Protein AF-A0A1J3FEL2-F1 (afdb_monomer)

Nearest PDB structures (foldseek):
  8hoj-assembly1_A  TM=7.512E-01  e=5.690E-05  Scutellaria baicalensis
  6zmz-assembly1_AAA  TM=6.026E-01  e=4.202E-01  Thermoproteus uzoniensis
  2xa9-assembly1_A  TM=5.587E-01  e=7.644E-01  Pyrococcus horikoshii
  2xa1-assembly2_B  TM=5.438E-01  e=1.697E+00  Pyrococcus horikoshii
  2xa1-assembly1_A  TM=5.438E-01  e=2.072E+00  Pyrococcus horikoshii

pLDDT: mean 81.86, std 13.53, range [38.34, 97.62]

Mean predicted aligned error: 9.68 Å

Sequence (130 aa):
LILLLGVIASNSDKAHKKIKRRINMKSHLVFIPFSGISHLRSAVEMAKLLVEQDDRLSVTVLILPSRFGDEAASSPYVAALSAAPNDRLRYEIISGGDQQNAEPTWIDIHIENQKQKVRRAVAKLDSSTL

Secondary structure (DSSP, 8-state):
-HHHHHHHHHHHHHHHHHHHHHHT--EEEEE-PPSSHHHHHHHHHHHHHHHHH-TTEEEEEEEPPBTTBGGGTTSHHHHHHHHS--SSEEEEE----S-TT-----HHHHHHHHHHHHHHHHHHHHHTT-

Radius of gyration: 21.52 Å; Cα contacts (8 Å, |Δi|>4): 132; chains: 1; bounding box: 53×38×62 Å

Structure (mmCIF, N/CA/C/O backbone):
data_AF-A0A1J3FEL2-F1
#
_entry.id   AF-A0A1J3FEL2-F1
#
loop_
_atom_site.group_PDB
_atom_site.id
_atom_site.type_symbol
_atom_site.label_atom_id
_atom_site.label_alt_id
_atom_site.label_comp_id
_atom_site.label_asym_id
_atom_site.label_entity_id
_atom_site.label_seq_id
_atom_site.pdbx_PDB_ins_code
_atom_site.Cartn_x
_atom_site.Cartn_y
_atom_site.Cartn_z
_atom_site.occupancy
_atom_site.B_iso_or_equiv
_atom_site.auth_seq_id
_atom_site.auth_comp_id
_atom_site.auth_asym_id
_atom_site.auth_atom_id
_atom_site.pdbx_PDB_model_num
ATOM 1 N N . LEU A 1 1 ? -34.369 24.528 38.712 1.00 69.38 1 LEU A N 1
ATOM 2 C CA . LEU A 1 1 ? -33.991 23.098 38.826 1.00 69.38 1 LEU A CA 1
ATOM 3 C C . LEU A 1 1 ? -34.158 22.338 37.501 1.00 69.38 1 LEU A C 1
ATOM 5 O O . LEU A 1 1 ? -33.174 21.795 37.024 1.00 69.38 1 LEU A O 1
ATOM 9 N N . ILE A 1 2 ? -35.336 22.367 36.858 1.00 68.25 2 ILE A N 1
ATOM 10 C CA . ILE A 1 2 ? -35.615 21.654 35.585 1.00 68.25 2 ILE A CA 1
ATOM 11 C C . ILE A 1 2 ? -34.664 22.059 34.442 1.00 68.25 2 ILE A C 1
ATOM 13 O O . ILE A 1 2 ? -34.067 21.200 33.801 1.00 68.25 2 ILE A O 1
ATOM 17 N N . LEU A 1 3 ? -34.455 23.364 34.231 1.00 76.00 3 LEU A N 1
ATOM 18 C CA . LEU A 1 3 ? -33.539 23.865 33.193 1.00 76.00 3 LEU A CA 1
ATOM 19 C C . LEU A 1 3 ? -32.085 23.416 33.415 1.00 76.00 3 LEU A C 1
ATOM 21 O O . LEU A 1 3 ? -31.389 23.080 32.462 1.00 76.00 3 LEU A O 1
ATOM 25 N N . LEU A 1 4 ? -31.638 23.362 34.674 1.00 75.75 4 LEU A N 1
ATOM 26 C CA . LEU A 1 4 ? -30.275 22.958 35.024 1.00 75.75 4 LEU A CA 1
ATOM 27 C C . LEU A 1 4 ? -30.038 21.470 34.722 1.00 75.75 4 LEU A C 1
ATOM 29 O O . LEU A 1 4 ? -29.023 21.120 34.127 1.00 75.75 4 LEU A O 1
ATOM 33 N N . LEU A 1 5 ? -31.003 20.608 35.061 1.00 73.06 5 LEU A N 1
ATOM 34 C CA . LEU A 1 5 ? -30.949 19.177 34.744 1.00 73.06 5 LEU A CA 1
ATOM 35 C C . LEU A 1 5 ? -30.944 18.927 33.227 1.00 73.06 5 LEU A C 1
ATOM 37 O O . LEU A 1 5 ? -30.171 18.098 32.752 1.00 73.06 5 LEU A O 1
ATOM 41 N N . GLY A 1 6 ? -31.733 19.689 32.460 1.00 70.00 6 GLY A N 1
ATOM 42 C CA . GLY A 1 6 ? -31.753 19.602 30.995 1.00 70.00 6 GLY A CA 1
ATOM 43 C C . GLY A 1 6 ? -30.418 19.977 30.340 1.00 70.00 6 GLY A C 1
ATOM 44 O O . GLY A 1 6 ? -29.969 19.299 29.415 1.00 70.00 6 GLY A O 1
ATOM 45 N N . VAL A 1 7 ? -29.735 21.011 30.847 1.00 76.69 7 VAL A N 1
ATOM 46 C CA . VAL A 1 7 ? -28.397 21.404 30.365 1.00 76.69 7 VAL A CA 1
ATOM 47 C C . VAL A 1 7 ? -27.352 20.332 30.685 1.00 76.69 7 VAL A C 1
ATOM 49 O O . VAL A 1 7 ? -26.537 19.996 29.824 1.00 76.69 7 VAL A O 1
ATOM 52 N N . ILE A 1 8 ? -27.390 19.760 31.893 1.00 67.44 8 ILE A N 1
ATOM 53 C CA . ILE A 1 8 ? -26.466 18.695 32.310 1.00 67.44 8 ILE A CA 1
ATOM 54 C C . ILE A 1 8 ? -26.653 17.443 31.442 1.00 67.44 8 ILE A C 1
ATOM 56 O O . ILE A 1 8 ? -25.671 16.919 30.913 1.00 67.44 8 ILE A O 1
ATOM 60 N N . ALA A 1 9 ? -27.899 17.006 31.229 1.00 71.94 9 ALA A N 1
ATOM 61 C CA . ALA A 1 9 ? -28.209 15.865 30.367 1.00 71.94 9 ALA A CA 1
ATOM 62 C C . ALA A 1 9 ? -27.745 16.102 28.918 1.00 71.94 9 ALA A C 1
ATOM 64 O O . ALA A 1 9 ? -27.027 15.279 28.353 1.00 71.94 9 ALA A O 1
ATOM 65 N N . SER A 1 10 ? -28.037 17.281 28.350 1.00 82.81 10 SER A N 1
ATOM 66 C CA . SER A 1 10 ? -27.605 17.642 26.991 1.00 82.81 10 SER A CA 1
ATOM 67 C C . SER A 1 10 ? -26.080 17.637 26.825 1.00 82.81 10 SER A C 1
ATOM 69 O O . SER A 1 10 ? -25.557 17.205 25.793 1.00 82.81 10 SER A O 1
ATOM 71 N N . ASN A 1 11 ? -25.343 18.108 27.835 1.00 79.56 11 ASN A N 1
ATOM 72 C CA . ASN A 1 11 ? -23.882 18.100 27.813 1.00 79.56 11 ASN A CA 1
ATOM 73 C C . ASN A 1 11 ? -23.309 16.681 27.930 1.00 79.56 11 ASN A C 1
ATOM 75 O O . ASN A 1 11 ? -22.344 16.367 27.228 1.00 79.56 11 ASN A O 1
ATOM 79 N N . SER A 1 12 ? -23.921 15.821 28.750 1.00 83.19 12 SER A N 1
ATOM 80 C CA . SER A 1 12 ? -23.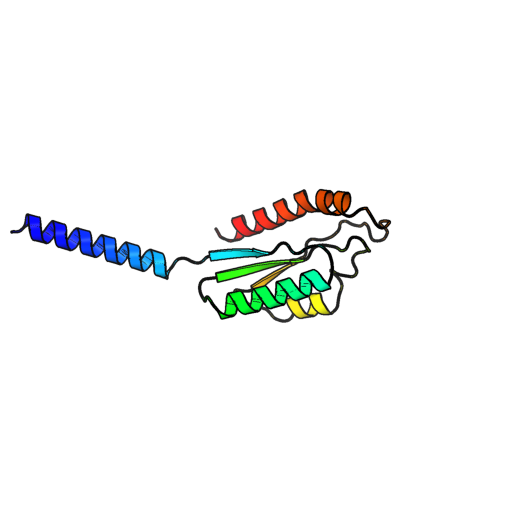544 14.407 28.875 1.00 83.19 12 SER A CA 1
ATOM 81 C C . SER A 1 12 ? -23.698 13.664 27.544 1.00 83.19 12 SER A C 1
ATOM 83 O O . SER A 1 12 ? -22.747 13.039 27.073 1.00 83.19 12 SER A O 1
ATOM 85 N N . ASP A 1 13 ? -24.834 13.830 26.861 1.00 88.31 13 ASP A N 1
ATOM 86 C CA . ASP A 1 13 ? -25.103 13.173 25.575 1.00 88.31 13 ASP A CA 1
ATOM 87 C C . ASP A 1 13 ? -24.136 13.624 24.477 1.00 88.31 13 ASP A C 1
ATOM 89 O O . ASP A 1 13 ? -23.622 12.818 23.691 1.00 88.31 13 ASP A O 1
ATOM 93 N N . LYS A 1 14 ? -23.829 14.926 24.430 1.00 83.00 14 LYS A N 1
ATOM 94 C CA . LYS A 1 14 ? -22.833 15.473 23.499 1.00 83.00 14 LYS A CA 1
ATOM 95 C C . LYS A 1 14 ? -21.442 14.908 23.778 1.00 83.00 14 LYS A C 1
ATOM 97 O O . LYS A 1 14 ? -20.735 14.567 22.825 1.00 83.00 14 LYS A O 1
ATOM 102 N N . ALA A 1 15 ? -21.051 14.786 25.046 1.00 83.50 15 ALA A N 1
ATOM 103 C CA . ALA A 1 15 ? -19.774 14.197 25.437 1.00 83.50 15 ALA A CA 1
ATOM 104 C C . ALA A 1 15 ? -19.706 12.711 25.055 1.00 83.50 15 ALA A C 1
ATOM 106 O O . ALA A 1 15 ? -18.747 12.298 24.401 1.00 83.50 15 ALA A O 1
ATOM 107 N N . HIS A 1 16 ? -20.754 11.938 25.347 1.00 84.12 16 HIS A N 1
ATOM 108 C CA . HIS A 1 16 ? -20.856 10.523 24.986 1.00 84.12 16 HIS A CA 1
ATOM 109 C C . HIS A 1 16 ? -20.772 10.315 23.473 1.00 84.12 16 HIS A C 1
ATOM 111 O O . HIS A 1 16 ? -19.980 9.508 22.988 1.00 84.12 16 HIS A O 1
ATOM 117 N N . LYS A 1 17 ? -21.514 11.110 22.695 1.00 80.19 17 LYS A N 1
ATOM 118 C CA . LYS A 1 17 ? -21.462 11.085 21.227 1.00 80.19 17 LYS A CA 1
ATOM 119 C C . LYS A 1 17 ? -20.081 11.473 20.693 1.00 80.19 17 LYS A C 1
ATOM 121 O O . LYS A 1 17 ? -19.622 10.891 19.711 1.00 80.19 17 LYS A O 1
ATOM 126 N N . LYS A 1 18 ? -19.400 12.437 21.321 1.00 78.50 18 LYS A N 1
ATOM 127 C CA . LYS A 1 18 ? -18.046 12.866 20.934 1.00 78.50 18 LYS A CA 1
ATOM 128 C C . LYS A 1 18 ? -17.003 11.786 21.225 1.00 78.50 18 LYS A C 1
ATOM 130 O O . LYS A 1 18 ? -16.157 11.532 20.371 1.00 78.50 18 LYS A O 1
ATOM 135 N N . ILE A 1 19 ? -17.086 11.131 22.382 1.00 78.50 19 ILE A N 1
ATOM 136 C CA . ILE A 1 19 ? -16.228 9.996 22.747 1.00 78.50 19 ILE A CA 1
ATOM 137 C C . ILE A 1 19 ? -16.486 8.831 21.795 1.00 78.50 19 ILE A C 1
ATOM 139 O O . ILE A 1 19 ? -15.539 8.341 21.188 1.00 78.50 19 ILE A O 1
ATOM 143 N N . LYS A 1 20 ? -17.760 8.477 21.566 1.00 76.25 20 LYS A N 1
ATOM 144 C CA . LYS A 1 20 ? -18.167 7.413 20.639 1.00 76.25 20 LYS A CA 1
ATOM 145 C C . LYS A 1 20 ? -17.662 7.653 19.216 1.00 76.25 20 LYS A C 1
ATOM 147 O O . LYS A 1 20 ? -17.184 6.733 18.568 1.00 76.25 20 LYS A O 1
ATOM 152 N N . ARG A 1 21 ? -17.697 8.899 18.735 1.00 74.56 21 ARG A N 1
ATOM 153 C CA . ARG A 1 21 ? -17.081 9.256 17.449 1.00 74.56 21 ARG A CA 1
ATOM 154 C C . ARG A 1 21 ? -15.574 9.019 17.453 1.00 74.56 21 ARG A C 1
ATOM 156 O O . ARG A 1 21 ? -15.082 8.414 16.516 1.00 74.56 21 ARG A O 1
ATOM 163 N N . ARG A 1 22 ? -14.851 9.446 18.495 1.00 72.12 22 ARG A N 1
ATOM 164 C CA . ARG A 1 22 ? -13.387 9.281 18.590 1.00 72.12 22 ARG A CA 1
ATOM 165 C C . ARG A 1 22 ? -12.937 7.819 18.633 1.00 72.12 22 ARG A C 1
ATOM 167 O O . ARG A 1 22 ? -11.930 7.498 18.015 1.00 72.12 22 ARG A O 1
ATOM 174 N N . ILE A 1 23 ? -13.672 6.949 19.323 1.00 73.00 23 ILE A N 1
ATOM 175 C CA . ILE A 1 23 ? -13.372 5.505 19.364 1.00 73.00 23 ILE A CA 1
ATOM 176 C C . ILE A 1 23 ? -13.712 4.788 18.050 1.00 73.00 23 ILE A C 1
ATOM 178 O O . ILE A 1 23 ? -13.124 3.755 17.764 1.00 73.00 23 ILE A O 1
ATOM 182 N N . ASN A 1 24 ? -14.603 5.349 17.226 1.00 74.00 24 ASN A N 1
ATOM 183 C CA . ASN A 1 24 ? -15.027 4.754 15.956 1.00 74.00 24 ASN A CA 1
ATOM 184 C C . ASN A 1 24 ? -14.348 5.376 14.721 1.00 74.00 24 ASN A C 1
ATOM 186 O O . ASN A 1 24 ? -14.703 5.021 13.595 1.00 74.00 24 ASN A O 1
ATOM 190 N N . MET A 1 25 ? -13.416 6.318 14.914 1.00 76.69 25 MET A N 1
ATOM 191 C CA . MET A 1 25 ? -12.619 6.880 13.823 1.00 76.69 25 MET A CA 1
ATOM 192 C C . MET A 1 25 ? -11.670 5.808 13.302 1.00 76.69 25 MET A C 1
ATOM 194 O O . MET A 1 25 ? -10.792 5.371 14.040 1.00 76.69 25 MET A O 1
ATOM 198 N N . LYS A 1 26 ? -11.834 5.428 12.036 1.00 85.81 26 LYS A N 1
ATOM 199 C CA . LYS A 1 26 ? -10.859 4.627 11.295 1.00 85.81 26 LYS A CA 1
ATOM 200 C C . LYS A 1 26 ? -10.028 5.558 10.423 1.00 85.81 26 LYS A C 1
ATOM 202 O O . LYS A 1 26 ? -10.586 6.442 9.774 1.00 85.81 26 LYS A O 1
ATOM 207 N N . SER A 1 27 ? -8.714 5.387 10.438 1.00 91.25 27 SER A N 1
ATOM 208 C CA . SER A 1 27 ? -7.785 6.123 9.585 1.00 91.25 27 SER A CA 1
ATOM 209 C C . SER A 1 27 ? -7.269 5.219 8.470 1.00 91.25 27 SER A C 1
ATOM 211 O O . SER A 1 27 ? -7.111 4.006 8.636 1.00 91.25 27 SER A O 1
ATOM 213 N N . HIS A 1 28 ? -7.009 5.826 7.316 1.00 93.62 28 HIS A N 1
ATOM 214 C CA . HIS A 1 28 ? -6.378 5.166 6.184 1.00 93.62 28 HIS A CA 1
ATOM 215 C C . HIS A 1 28 ? -5.089 5.906 5.835 1.00 93.62 28 HIS A C 1
ATOM 217 O O . HIS A 1 28 ? -5.106 7.122 5.644 1.00 93.62 28 HIS A O 1
ATOM 223 N N . LEU A 1 29 ? -3.976 5.182 5.785 1.00 95.25 29 LEU A N 1
ATOM 224 C CA . LEU A 1 29 ? -2.669 5.697 5.392 1.00 95.25 29 LEU A CA 1
ATOM 225 C C . LEU A 1 29 ? -2.264 5.077 4.058 1.00 95.25 29 LEU A C 1
ATOM 227 O O . LEU A 1 29 ? -2.339 3.864 3.887 1.00 95.25 29 LEU A O 1
ATOM 231 N N . VAL A 1 30 ? -1.766 5.897 3.136 1.00 96.25 30 VAL A N 1
ATOM 232 C CA . VAL A 1 30 ? -1.183 5.416 1.882 1.00 96.25 30 VAL A CA 1
ATOM 233 C C . VAL A 1 30 ? 0.324 5.647 1.905 1.00 96.25 30 VAL A C 1
ATOM 235 O O . VAL A 1 30 ? 0.780 6.789 1.947 1.00 96.25 30 VAL A O 1
ATOM 238 N N . PHE A 1 31 ? 1.105 4.569 1.864 1.00 96.31 31 PHE A N 1
ATOM 239 C CA . PHE A 1 31 ? 2.550 4.637 1.675 1.00 96.31 31 PHE A CA 1
ATOM 240 C C . PHE A 1 31 ? 2.904 4.705 0.193 1.00 96.31 31 PHE A C 1
ATOM 242 O O . PHE A 1 31 ? 2.459 3.885 -0.607 1.00 96.31 31 PHE A O 1
ATOM 249 N N . ILE A 1 32 ? 3.773 5.657 -0.147 1.00 94.69 32 ILE A N 1
ATOM 250 C CA . ILE A 1 32 ? 4.303 5.868 -1.496 1.00 94.69 32 ILE A CA 1
ATOM 251 C C . ILE A 1 32 ? 5.828 5.699 -1.413 1.00 94.69 32 ILE A C 1
ATOM 253 O O . ILE A 1 32 ? 6.552 6.694 -1.321 1.00 94.69 32 ILE A O 1
ATOM 257 N N . PRO A 1 33 ? 6.336 4.456 -1.323 1.00 92.62 33 PRO A N 1
ATOM 258 C CA . PRO A 1 33 ? 7.771 4.216 -1.236 1.00 92.62 33 PRO A CA 1
ATOM 259 C C . PRO A 1 33 ? 8.476 4.683 -2.508 1.00 92.62 33 PRO A C 1
ATOM 261 O O . PRO A 1 33 ? 7.893 4.717 -3.588 1.00 92.62 33 PRO A O 1
ATOM 264 N N . PHE A 1 34 ? 9.764 5.006 -2.406 1.00 87.81 34 PHE A N 1
ATOM 265 C CA . PHE A 1 34 ? 10.556 5.196 -3.613 1.00 87.81 34 PHE A CA 1
ATOM 266 C C . PHE A 1 34 ? 10.638 3.886 -4.414 1.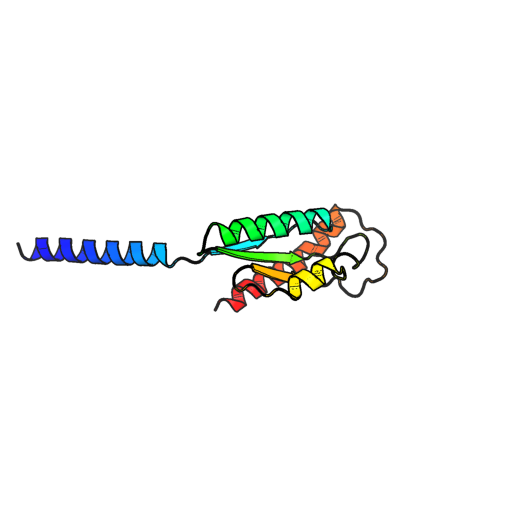00 87.81 34 PHE A C 1
ATOM 268 O O . PHE A 1 34 ? 10.563 2.785 -3.868 1.00 87.81 34 PHE A O 1
ATOM 275 N N . SER A 1 35 ? 10.794 4.024 -5.725 1.00 80.31 35 SER A N 1
ATOM 276 C CA . SER A 1 35 ? 10.917 2.914 -6.660 1.00 80.31 35 SER A CA 1
ATOM 277 C C . SER A 1 35 ? 12.169 2.070 -6.357 1.00 80.31 35 SER A C 1
ATOM 279 O O . SER A 1 35 ? 13.289 2.574 -6.402 1.00 80.31 35 SER A O 1
ATOM 281 N N . GLY A 1 36 ? 11.982 0.787 -6.026 1.00 81.06 36 GLY A N 1
ATOM 282 C CA . GLY A 1 36 ? 13.066 -0.158 -5.726 1.00 81.06 36 GLY A CA 1
ATOM 283 C C . GLY A 1 36 ? 12.731 -1.141 -4.597 1.00 81.06 36 GLY A C 1
ATOM 284 O O . GLY A 1 36 ? 11.992 -0.818 -3.667 1.00 81.06 36 GLY A O 1
ATOM 285 N N . ILE A 1 37 ? 13.298 -2.352 -4.654 1.00 84.50 37 ILE A N 1
ATOM 286 C CA . ILE A 1 37 ? 12.932 -3.449 -3.738 1.00 84.50 37 ILE A CA 1
ATOM 287 C C . ILE A 1 37 ? 13.312 -3.181 -2.274 1.00 84.50 37 ILE A C 1
ATOM 289 O O . ILE A 1 37 ? 12.574 -3.564 -1.369 1.00 84.50 37 ILE A O 1
ATOM 293 N N . SER A 1 38 ? 14.435 -2.500 -2.025 1.00 87.25 38 SER A N 1
ATOM 294 C CA . SER A 1 38 ? 14.880 -2.151 -0.669 1.00 87.25 38 SER A CA 1
ATOM 295 C C . SER A 1 38 ? 13.927 -1.158 -0.002 1.00 87.25 38 SER A C 1
ATOM 297 O O . SER A 1 38 ? 13.542 -1.351 1.148 1.00 87.25 38 SER A O 1
ATOM 299 N N . HIS A 1 39 ? 13.489 -0.136 -0.739 1.00 90.88 3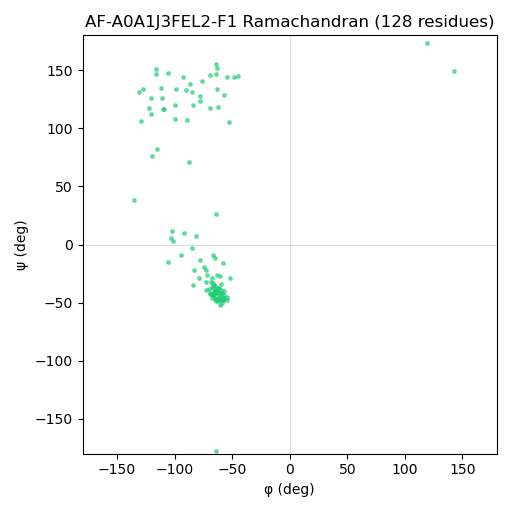9 HIS A N 1
ATOM 300 C CA . HIS A 1 39 ? 12.508 0.841 -0.270 1.00 90.88 39 HIS A CA 1
ATOM 301 C C . HIS A 1 39 ? 11.134 0.204 -0.055 1.00 90.88 39 HIS A C 1
ATOM 303 O O . HIS A 1 39 ? 10.496 0.472 0.963 1.00 90.88 39 HIS A O 1
ATOM 309 N N . LEU A 1 40 ? 10.706 -0.675 -0.970 1.00 91.69 40 LEU A N 1
ATOM 310 C CA . LEU A 1 40 ? 9.455 -1.413 -0.828 1.00 91.69 40 LEU A CA 1
ATOM 311 C C . LEU A 1 40 ? 9.462 -2.282 0.433 1.00 91.69 40 LEU A C 1
ATOM 313 O O . LEU A 1 40 ? 8.549 -2.168 1.244 1.00 91.69 40 LEU A O 1
ATOM 317 N N . ARG A 1 41 ? 10.495 -3.109 0.634 1.00 92.25 41 ARG A N 1
ATOM 318 C CA . ARG A 1 41 ? 10.580 -4.000 1.801 1.00 92.25 41 ARG A CA 1
ATOM 319 C C . ARG A 1 41 ? 10.504 -3.215 3.110 1.00 92.25 41 ARG A C 1
ATOM 321 O O . ARG A 1 41 ? 9.724 -3.573 3.984 1.00 92.25 41 ARG A O 1
ATOM 328 N N . SER A 1 42 ? 11.243 -2.113 3.218 1.00 95.00 42 SER A N 1
ATOM 329 C CA . SER A 1 42 ? 11.202 -1.252 4.404 1.00 95.00 42 SER A CA 1
ATOM 330 C C . SER A 1 42 ? 9.815 -0.650 4.648 1.00 95.00 42 SER A C 1
ATOM 332 O O . SER A 1 42 ? 9.351 -0.624 5.786 1.00 95.00 42 SER A O 1
ATOM 334 N N . ALA A 1 43 ? 9.125 -0.198 3.596 1.00 96.31 43 ALA A N 1
ATOM 335 C CA . ALA A 1 43 ? 7.767 0.327 3.720 1.00 96.31 43 ALA A CA 1
ATOM 336 C C . ALA A 1 43 ? 6.757 -0.755 4.128 1.00 96.31 43 ALA A C 1
ATOM 338 O O . ALA A 1 43 ? 5.866 -0.481 4.928 1.00 96.31 43 ALA A O 1
ATOM 339 N N . VAL A 1 44 ? 6.910 -1.983 3.627 1.00 95.50 44 VAL A N 1
ATOM 340 C CA . VAL A 1 44 ? 6.069 -3.124 4.010 1.00 95.50 44 VAL A CA 1
ATOM 341 C C . VAL A 1 44 ? 6.250 -3.471 5.486 1.00 95.50 44 VAL A C 1
ATOM 343 O O . VAL A 1 44 ? 5.254 -3.627 6.188 1.00 95.50 44 VAL A O 1
ATOM 346 N N . GLU A 1 45 ? 7.488 -3.562 5.976 1.00 96.81 45 GLU A N 1
ATOM 347 C CA . GLU A 1 45 ? 7.735 -3.857 7.394 1.00 96.81 45 GLU A CA 1
ATOM 348 C C . GLU A 1 45 ? 7.218 -2.734 8.303 1.00 96.81 45 GLU A C 1
ATOM 350 O O . GLU A 1 45 ? 6.565 -3.006 9.308 1.00 96.81 45 GLU A O 1
ATOM 355 N N . MET A 1 46 ? 7.393 -1.470 7.906 1.00 97.62 46 MET A N 1
ATOM 356 C CA . MET A 1 46 ? 6.787 -0.343 8.620 1.00 97.62 46 MET A CA 1
ATOM 357 C C . MET A 1 46 ? 5.253 -0.434 8.634 1.00 97.62 46 MET A C 1
ATOM 359 O O . MET A 1 46 ? 4.626 -0.221 9.667 1.00 97.62 46 MET A O 1
ATOM 363 N N . ALA A 1 47 ? 4.633 -0.771 7.502 1.00 97.19 47 ALA A N 1
ATOM 364 C CA . ALA A 1 47 ? 3.184 -0.897 7.403 1.00 97.19 47 ALA A CA 1
ATOM 365 C C . ALA A 1 47 ? 2.633 -2.002 8.312 1.00 97.19 47 ALA A C 1
ATOM 367 O O . ALA A 1 47 ? 1.618 -1.777 8.967 1.00 97.19 47 ALA A O 1
ATOM 368 N N . LYS A 1 48 ? 3.317 -3.152 8.393 1.00 96.25 48 LYS A N 1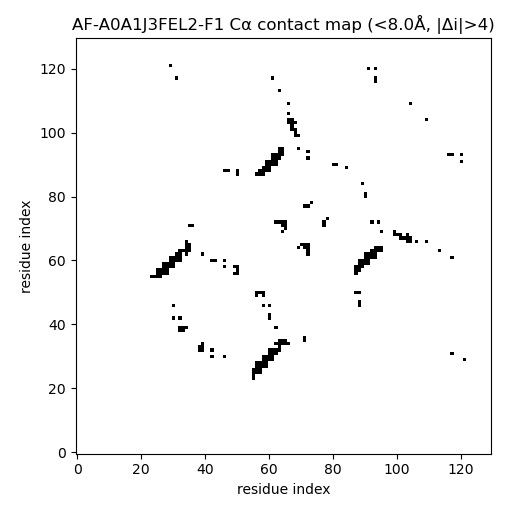
ATOM 369 C CA . LYS A 1 48 ? 2.968 -4.249 9.309 1.00 96.25 48 LYS A CA 1
ATOM 370 C C . LYS A 1 48 ? 2.978 -3.790 10.765 1.00 96.25 48 LYS A C 1
ATOM 372 O O . LYS A 1 48 ? 1.979 -3.966 11.452 1.00 96.25 48 LYS A O 1
ATOM 377 N N . LEU A 1 49 ? 4.059 -3.136 11.197 1.00 97.50 49 LEU A N 1
ATOM 378 C CA . LEU A 1 49 ? 4.177 -2.619 12.564 1.00 97.50 49 LEU A CA 1
ATOM 379 C C . LEU A 1 49 ? 3.067 -1.609 12.887 1.00 97.50 49 LEU A C 1
ATOM 381 O O . LEU A 1 49 ? 2.476 -1.652 13.961 1.00 97.50 49 LEU A O 1
ATOM 385 N N . LEU A 1 50 ? 2.741 -0.721 11.944 1.00 96.69 50 LEU A N 1
ATOM 386 C CA . LEU A 1 50 ? 1.696 0.284 12.135 1.00 96.69 50 LEU A CA 1
ATOM 387 C C . LEU A 1 50 ? 0.296 -0.325 12.277 1.00 96.69 50 LEU A C 1
ATOM 389 O O . LEU A 1 50 ? -0.473 0.124 13.128 1.00 96.69 50 LEU A O 1
ATOM 393 N N . VAL A 1 51 ? -0.051 -1.330 11.463 1.00 95.31 51 VAL A N 1
ATOM 394 C CA . VAL A 1 51 ? -1.357 -1.999 11.590 1.00 95.31 51 VAL A CA 1
ATOM 395 C C . VAL A 1 51 ? -1.424 -2.889 12.829 1.00 95.31 51 VAL A C 1
ATOM 397 O O . VAL A 1 51 ? -2.485 -2.989 13.436 1.00 95.31 51 VAL A O 1
ATOM 400 N N . GLU A 1 52 ? -0.314 -3.489 13.252 1.00 95.62 52 GLU A N 1
ATOM 401 C CA . GLU A 1 52 ? -0.249 -4.246 14.506 1.00 95.62 52 GLU A CA 1
ATOM 402 C C . GLU A 1 52 ? -0.422 -3.334 15.733 1.00 95.62 52 GLU A C 1
ATOM 404 O O . GLU A 1 52 ? -1.026 -3.733 16.725 1.00 95.62 52 GLU A O 1
ATOM 409 N N . GLN A 1 53 ? 0.060 -2.089 15.659 1.00 95.06 53 GLN A N 1
ATOM 410 C CA . GLN A 1 53 ? 0.053 -1.164 16.791 1.00 95.06 53 GLN A CA 1
ATOM 411 C C . GLN A 1 53 ? -1.266 -0.392 16.991 1.00 95.06 53 GLN A C 1
ATOM 413 O O . GLN A 1 53 ? -1.615 -0.093 18.135 1.00 95.06 53 GLN A O 1
ATOM 418 N N . ASP A 1 54 ? -1.991 -0.016 15.930 1.00 93.12 54 ASP A N 1
ATOM 419 C CA . ASP A 1 54 ? -3.270 0.712 16.055 1.00 93.12 54 ASP A CA 1
ATOM 420 C C . ASP A 1 54 ? -4.376 0.043 15.245 1.00 93.12 54 ASP A C 1
ATOM 422 O O . ASP A 1 54 ? -4.444 0.221 14.031 1.00 93.12 54 ASP A O 1
ATOM 426 N N . ASP A 1 55 ? -5.305 -0.628 15.935 1.00 90.88 55 ASP A N 1
ATOM 427 C CA . ASP A 1 55 ? -6.437 -1.356 15.345 1.00 90.88 55 ASP A CA 1
ATOM 428 C C . ASP A 1 55 ? -7.386 -0.532 14.469 1.00 90.88 55 ASP A C 1
ATOM 430 O O . ASP A 1 55 ? -8.177 -1.069 13.688 1.00 90.88 55 ASP A O 1
ATOM 434 N N . ARG A 1 56 ? -7.315 0.792 14.572 1.00 91.56 56 ARG A N 1
ATOM 435 C CA . ARG A 1 56 ? -8.144 1.710 13.791 1.00 91.56 56 ARG A CA 1
ATOM 436 C C . ARG A 1 56 ? -7.450 2.179 12.52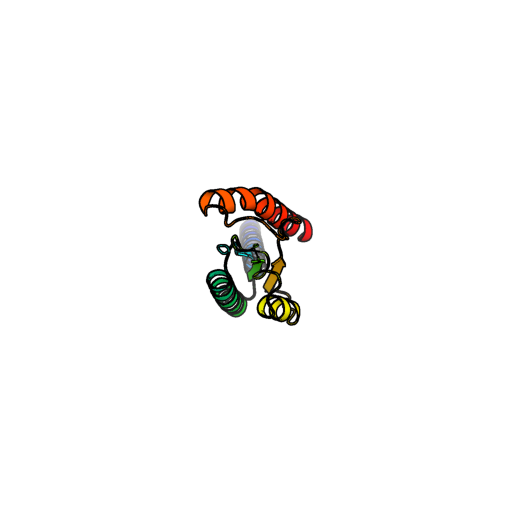1 1.00 91.56 56 ARG A C 1
ATOM 438 O O . ARG A 1 56 ? -8.093 2.837 11.701 1.00 91.56 56 ARG A O 1
ATOM 445 N N . LEU A 1 57 ? -6.167 1.865 12.364 1.00 93.50 57 LEU A N 1
ATOM 446 C CA . LEU A 1 57 ? -5.386 2.194 11.189 1.00 93.50 57 LEU A CA 1
ATOM 447 C C . LEU A 1 57 ? -5.479 1.064 10.164 1.00 93.50 57 LEU A C 1
ATOM 449 O O . LEU A 1 57 ? -5.297 -0.116 10.471 1.00 93.50 57 LEU A O 1
ATOM 453 N N . SER A 1 58 ? -5.734 1.456 8.923 1.00 95.06 58 SER A N 1
ATOM 454 C CA . SER A 1 58 ? -5.503 0.634 7.741 1.00 95.06 58 SER A CA 1
ATOM 455 C C . SER A 1 58 ? -4.443 1.300 6.874 1.00 95.06 58 SER A C 1
ATOM 457 O O . SER A 1 58 ? -4.345 2.528 6.836 1.00 95.06 58 SER A O 1
ATOM 459 N N . VAL A 1 59 ? -3.631 0.497 6.199 1.00 96.25 59 VAL A N 1
ATOM 460 C CA . VAL A 1 59 ? -2.517 0.959 5.379 1.00 96.25 59 VAL A CA 1
ATOM 461 C C . VAL A 1 59 ? -2.621 0.347 3.989 1.00 96.25 59 VAL A C 1
ATOM 463 O O . VAL A 1 59 ? -2.810 -0.859 3.846 1.00 96.25 59 VAL A O 1
ATOM 466 N N . THR A 1 60 ? -2.445 1.170 2.961 1.00 95.81 60 THR A N 1
ATOM 467 C CA . THR A 1 60 ? -2.185 0.713 1.594 1.00 95.81 60 THR A CA 1
ATOM 468 C C . THR A 1 60 ? -0.752 1.067 1.222 1.00 95.81 60 THR A C 1
ATOM 470 O O . THR A 1 60 ? -0.357 2.226 1.315 1.00 95.81 60 THR A O 1
ATOM 473 N N . VAL A 1 61 ? 0.037 0.092 0.779 1.00 95.69 61 VAL A N 1
ATOM 474 C CA . VAL A 1 61 ? 1.377 0.326 0.226 1.00 95.69 61 VAL A CA 1
ATOM 475 C C . VAL A 1 61 ? 1.285 0.313 -1.297 1.00 95.69 61 VAL A C 1
ATOM 477 O O . VAL A 1 61 ? 0.879 -0.690 -1.886 1.00 95.69 61 VAL A O 1
ATOM 480 N N . LEU A 1 62 ? 1.665 1.420 -1.939 1.00 94.12 62 LEU A N 1
ATOM 481 C CA . LEU A 1 62 ? 1.772 1.481 -3.395 1.00 94.12 62 LEU A CA 1
ATOM 482 C C . LEU A 1 62 ? 3.066 0.803 -3.853 1.00 94.12 62 LEU A C 1
ATOM 484 O O . LEU A 1 62 ? 4.156 1.139 -3.390 1.00 94.12 62 LEU A O 1
ATOM 488 N N . ILE A 1 63 ? 2.950 -0.125 -4.796 1.00 91.31 63 ILE A N 1
ATOM 489 C CA . ILE A 1 63 ? 4.081 -0.802 -5.427 1.00 91.31 63 ILE A CA 1
ATOM 490 C C . ILE A 1 63 ? 4.319 -0.127 -6.773 1.00 91.31 63 ILE A C 1
ATOM 492 O O . ILE A 1 63 ? 3.519 -0.248 -7.700 1.00 91.31 63 ILE A O 1
ATOM 496 N N . LEU A 1 64 ? 5.407 0.638 -6.847 1.00 87.31 64 LEU A N 1
ATOM 497 C CA . LEU A 1 64 ? 5.786 1.421 -8.019 1.00 87.31 64 LEU A CA 1
ATOM 498 C C . LEU A 1 64 ? 6.736 0.626 -8.924 1.00 87.31 64 LEU A C 1
ATOM 500 O O . LEU A 1 64 ? 7.616 -0.071 -8.410 1.00 87.31 64 LEU A O 1
ATOM 504 N N . PRO A 1 65 ? 6.630 0.782 -10.255 1.00 81.50 65 PRO A N 1
ATOM 505 C CA . PRO A 1 65 ? 7.527 0.112 -11.186 1.00 81.50 65 PRO A CA 1
ATOM 506 C C . PRO A 1 65 ? 8.960 0.615 -10.990 1.00 81.50 65 PRO A C 1
ATOM 508 O O . PRO A 1 65 ? 9.180 1.784 -10.640 1.00 81.50 65 PRO A O 1
ATOM 511 N N . SER A 1 66 ? 9.943 -0.263 -11.205 1.00 78.12 66 SER A N 1
ATOM 512 C CA . SER A 1 66 ? 11.358 0.104 -11.118 1.00 78.12 66 SER A CA 1
ATOM 513 C C . SER A 1 66 ? 11.804 0.884 -12.357 1.00 78.12 66 SER A C 1
ATOM 515 O O . SER A 1 66 ? 11.419 0.574 -13.481 1.00 78.12 66 SER A O 1
ATOM 517 N N . ARG A 1 67 ? 12.649 1.907 -12.162 1.00 74.19 67 ARG A N 1
ATOM 518 C CA . ARG A 1 67 ? 13.324 2.625 -13.267 1.00 74.19 67 ARG A CA 1
ATOM 519 C C . ARG A 1 67 ? 14.305 1.750 -14.054 1.00 74.19 67 ARG A C 1
ATOM 521 O O . ARG A 1 67 ? 14.804 2.180 -15.085 1.00 74.19 67 ARG A O 1
ATOM 528 N N . PHE A 1 68 ? 14.621 0.569 -13.531 1.00 71.12 68 PHE A N 1
ATOM 529 C CA . PHE A 1 68 ? 15.516 -0.408 -14.146 1.00 71.12 68 PHE A CA 1
ATOM 530 C C . PHE A 1 68 ? 14.751 -1.566 -14.819 1.00 71.12 68 PHE A C 1
ATOM 532 O O . PHE A 1 68 ? 15.368 -2.567 -15.158 1.00 71.12 68 PHE A O 1
ATOM 539 N N . GLY A 1 69 ? 13.424 -1.452 -14.984 1.00 63.75 69 GLY A N 1
ATOM 540 C CA . GLY A 1 69 ? 12.553 -2.489 -15.556 1.00 63.75 69 GLY A CA 1
ATOM 541 C C . GLY A 1 69 ? 11.465 -2.967 -14.586 1.00 63.75 69 GLY A C 1
ATOM 542 O O . GLY A 1 69 ? 11.450 -2.594 -13.416 1.00 63.75 69 GLY A O 1
ATOM 543 N N . ASP A 1 70 ? 10.537 -3.804 -15.053 1.00 60.25 70 ASP A N 1
ATOM 544 C CA . ASP A 1 70 ? 9.350 -4.220 -14.276 1.00 60.25 70 ASP A CA 1
ATOM 545 C C . ASP A 1 70 ? 9.609 -5.360 -13.264 1.00 60.25 70 ASP A C 1
ATOM 547 O O . ASP A 1 70 ? 8.709 -5.889 -12.609 1.00 60.25 70 ASP A O 1
ATOM 551 N N . GLU A 1 71 ? 10.876 -5.727 -13.090 1.00 58.19 71 GLU A N 1
ATOM 552 C CA . GLU A 1 71 ? 11.324 -6.848 -12.258 1.00 58.19 71 GLU A CA 1
ATOM 553 C C . GLU A 1 71 ? 10.928 -6.690 -10.777 1.00 58.19 71 GLU A C 1
ATOM 555 O O . GLU A 1 71 ? 10.707 -7.669 -10.066 1.00 58.19 71 GLU A O 1
ATOM 560 N N . ALA A 1 72 ? 10.767 -5.447 -10.309 1.00 56.78 72 ALA A N 1
ATOM 561 C CA . ALA A 1 72 ? 10.319 -5.166 -8.948 1.00 56.78 72 ALA A CA 1
ATOM 562 C C . ALA A 1 72 ? 8.825 -5.469 -8.732 1.00 56.78 72 ALA A C 1
ATOM 564 O O . ALA A 1 72 ? 8.478 -5.986 -7.672 1.00 56.78 72 ALA A O 1
ATOM 565 N N . ALA A 1 73 ? 7.957 -5.178 -9.709 1.00 58.38 73 ALA A N 1
ATOM 566 C CA . ALA A 1 73 ? 6.521 -5.465 -9.618 1.00 58.38 73 ALA A CA 1
ATOM 567 C C . ALA A 1 73 ? 6.216 -6.947 -9.900 1.00 58.38 73 ALA A C 1
ATOM 569 O O . ALA A 1 73 ? 5.284 -7.500 -9.323 1.00 58.38 73 ALA A O 1
ATOM 570 N N . SER A 1 74 ? 7.052 -7.601 -10.713 1.00 64.31 74 SER A N 1
ATOM 571 C CA . SER A 1 74 ? 6.961 -9.031 -11.051 1.00 64.31 74 SER A CA 1
ATOM 572 C C . SER A 1 74 ? 7.778 -9.949 -10.123 1.00 64.31 74 SER A C 1
ATOM 574 O O . SER A 1 74 ? 7.957 -11.134 -10.399 1.00 64.31 74 SER A O 1
ATOM 576 N N . SER A 1 75 ? 8.299 -9.421 -9.012 1.00 77.06 75 SER A N 1
ATOM 577 C CA . SER A 1 75 ? 9.138 -10.177 -8.079 1.00 77.06 75 SER A CA 1
ATOM 578 C C . SER A 1 75 ? 8.338 -11.245 -7.309 1.00 77.06 75 SER A C 1
ATOM 580 O O . SER A 1 75 ? 7.216 -10.964 -6.874 1.00 77.06 75 SER A O 1
ATOM 582 N N . PRO A 1 76 ? 8.932 -12.417 -6.985 1.00 85.69 76 PRO A N 1
ATOM 583 C CA . PRO A 1 76 ? 8.346 -13.391 -6.056 1.00 85.69 76 PRO A CA 1
ATOM 584 C C . PRO A 1 76 ? 7.934 -12.781 -4.711 1.00 85.69 76 PRO A C 1
ATOM 586 O O . PRO A 1 76 ? 6.990 -13.244 -4.076 1.00 85.69 76 PRO A O 1
ATOM 589 N N . TYR A 1 77 ? 8.623 -11.716 -4.285 1.00 87.88 77 TYR A N 1
ATOM 590 C CA . TYR A 1 77 ? 8.264 -10.976 -3.082 1.00 87.88 77 TYR A CA 1
ATOM 591 C C . TYR A 1 77 ? 6.878 -10.336 -3.201 1.00 87.88 77 TYR A C 1
ATOM 593 O O . TYR A 1 77 ? 6.056 -10.513 -2.310 1.00 87.88 77 TYR A O 1
ATOM 601 N N . VAL A 1 78 ? 6.591 -9.645 -4.309 1.00 87.69 78 VAL A N 1
ATOM 602 C CA . VAL A 1 78 ? 5.286 -9.004 -4.539 1.00 87.69 78 VAL A CA 1
ATOM 603 C C . VAL A 1 78 ? 4.180 -10.050 -4.658 1.00 87.69 78 VAL A C 1
ATOM 605 O O . VAL A 1 78 ? 3.125 -9.886 -4.050 1.00 87.69 78 VAL A O 1
ATOM 608 N N . ALA A 1 79 ? 4.445 -11.169 -5.338 1.00 87.38 79 ALA A N 1
ATOM 609 C CA . ALA A 1 79 ? 3.503 -12.286 -5.402 1.00 87.38 79 ALA A CA 1
ATOM 610 C C . ALA A 1 79 ? 3.157 -12.836 -4.004 1.00 87.38 79 ALA A C 1
ATOM 612 O O . ALA A 1 79 ? 1.989 -13.087 -3.707 1.00 87.38 79 ALA A O 1
ATOM 613 N N . ALA A 1 80 ? 4.150 -12.962 -3.116 1.00 90.06 80 ALA A N 1
ATOM 614 C CA . ALA A 1 80 ? 3.933 -13.395 -1.738 1.00 90.06 80 ALA A CA 1
ATOM 615 C C . ALA A 1 80 ? 3.094 -12.394 -0.923 1.00 90.06 80 ALA A C 1
ATOM 617 O O . ALA A 1 80 ? 2.276 -12.814 -0.107 1.00 90.06 80 ALA A O 1
ATOM 618 N N . LEU A 1 81 ? 3.249 -11.085 -1.165 1.00 89.81 81 LEU A N 1
ATOM 619 C CA . LEU A 1 81 ? 2.413 -10.058 -0.530 1.00 89.81 81 LEU A CA 1
ATOM 620 C C . LEU A 1 81 ? 0.939 -10.199 -0.934 1.00 89.81 81 LEU A C 1
ATOM 622 O O . LEU A 1 81 ? 0.057 -10.075 -0.090 1.00 89.81 81 LEU A O 1
ATOM 626 N N . SER A 1 82 ? 0.663 -10.501 -2.205 1.00 82.31 82 SER A N 1
ATOM 627 C CA . SER A 1 82 ? -0.704 -10.737 -2.688 1.00 82.31 82 SER A CA 1
ATOM 628 C C . SER A 1 82 ? -1.304 -12.060 -2.195 1.00 82.31 82 SER A C 1
ATOM 630 O O . SER A 1 82 ? -2.523 -12.167 -2.078 1.00 82.31 82 SER A O 1
ATOM 632 N N . ALA A 1 83 ? -0.471 -13.059 -1.893 1.00 86.44 83 ALA A N 1
ATOM 633 C CA . ALA A 1 83 ? -0.908 -14.376 -1.426 1.00 86.44 83 ALA A CA 1
ATOM 634 C C . ALA A 1 83 ? -1.315 -14.414 0.059 1.00 86.44 83 ALA A C 1
ATOM 636 O O . ALA A 1 83 ? -1.926 -15.390 0.491 1.00 86.44 83 ALA A O 1
ATOM 637 N N . ALA A 1 84 ? -0.994 -13.373 0.835 1.00 82.88 84 ALA A N 1
ATOM 638 C CA . ALA A 1 84 ? -1.334 -13.254 2.251 1.00 82.88 84 ALA A CA 1
ATOM 639 C C . ALA A 1 84 ? -2.311 -12.081 2.474 1.00 82.88 84 ALA A C 1
ATOM 641 O O . ALA A 1 84 ? -1.881 -10.981 2.831 1.00 82.88 84 ALA A O 1
ATOM 642 N N . PRO A 1 85 ? -3.627 -12.283 2.252 1.00 79.00 85 PRO A N 1
ATOM 643 C CA . PRO A 1 85 ? -4.605 -11.217 2.395 1.00 79.00 85 PRO A CA 1
ATOM 644 C C . PRO A 1 85 ? -4.667 -10.712 3.837 1.00 79.00 85 PRO A C 1
ATOM 646 O O . PRO A 1 85 ? -4.769 -11.493 4.782 1.00 79.00 85 PRO A O 1
ATOM 649 N N . ASN A 1 86 ? -4.672 -9.392 3.992 1.00 88.94 86 ASN A N 1
ATOM 650 C CA . ASN A 1 86 ? -4.922 -8.707 5.251 1.00 88.94 86 ASN A CA 1
ATOM 651 C C . ASN A 1 86 ? -5.979 -7.623 4.996 1.00 88.94 86 ASN A C 1
ATOM 653 O O . ASN A 1 86 ? -5.901 -6.867 4.027 1.00 88.94 86 ASN A O 1
ATOM 657 N N . ASP A 1 87 ? -7.013 -7.574 5.830 1.00 90.19 87 ASP A N 1
ATOM 658 C CA . ASP A 1 87 ? -8.142 -6.656 5.661 1.00 90.19 87 ASP A CA 1
ATOM 659 C C . ASP A 1 87 ? -7.737 -5.186 5.858 1.00 90.19 87 ASP A C 1
ATOM 661 O O . ASP A 1 87 ? -8.317 -4.283 5.239 1.00 90.19 87 ASP A O 1
ATOM 665 N N . ARG A 1 88 ? -6.705 -4.964 6.678 1.00 93.81 88 ARG A N 1
ATOM 666 C CA . ARG A 1 88 ? -6.179 -3.660 7.084 1.00 93.81 88 ARG A CA 1
ATOM 667 C C . ARG A 1 88 ? -4.859 -3.295 6.419 1.00 93.81 88 ARG A C 1
ATOM 669 O O . ARG A 1 88 ? -4.505 -2.121 6.456 1.00 93.81 88 ARG A O 1
ATOM 676 N N . LEU A 1 89 ? -4.158 -4.240 5.800 1.00 95.31 89 LEU A N 1
ATOM 677 C CA . LEU A 1 89 ? -2.921 -4.003 5.058 1.00 95.31 89 LEU A CA 1
ATOM 678 C C . LEU A 1 89 ? -3.079 -4.444 3.604 1.00 95.31 89 LEU A C 1
ATOM 680 O O . LEU A 1 89 ? -3.203 -5.629 3.308 1.00 95.31 89 LEU A O 1
ATOM 684 N N . ARG A 1 90 ? -3.061 -3.473 2.692 1.00 94.44 90 ARG A N 1
ATOM 685 C CA . ARG A 1 90 ? -3.272 -3.683 1.257 1.00 94.44 90 ARG A CA 1
ATOM 686 C C . ARG A 1 90 ? -2.033 -3.320 0.456 1.00 94.44 90 ARG A C 1
ATOM 688 O O . ARG A 1 90 ? -1.278 -2.421 0.823 1.00 94.44 90 ARG A O 1
ATOM 695 N N . TYR A 1 91 ? -1.875 -3.987 -0.677 1.00 93.31 91 TYR A N 1
ATOM 696 C CA . TYR A 1 91 ? -0.810 -3.736 -1.639 1.00 93.31 91 TYR A CA 1
ATOM 697 C C . TYR A 1 91 ? -1.451 -3.402 -2.986 1.00 93.31 91 TYR A C 1
ATOM 699 O O . TYR A 1 91 ? -2.166 -4.235 -3.536 1.00 93.31 91 TYR A O 1
ATOM 707 N N . GLU A 1 92 ? -1.224 -2.191 -3.501 1.00 91.88 92 GLU A N 1
ATOM 708 C CA . GLU A 1 92 ? -1.740 -1.765 -4.812 1.00 91.88 92 GLU A CA 1
ATOM 709 C C . GLU A 1 92 ? -0.570 -1.655 -5.787 1.00 91.88 92 GLU A C 1
ATOM 711 O O . GLU A 1 92 ? 0.332 -0.832 -5.611 1.00 91.88 92 GLU A O 1
ATOM 716 N N . ILE A 1 93 ? -0.586 -2.489 -6.824 1.00 90.00 93 ILE A N 1
ATOM 717 C CA . ILE A 1 93 ? 0.433 -2.473 -7.8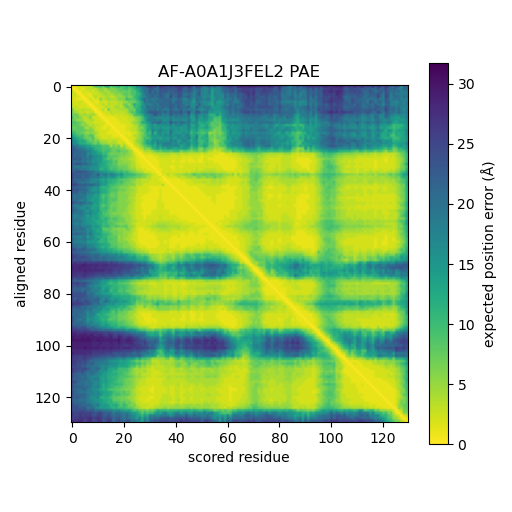72 1.00 90.00 93 ILE A CA 1
ATOM 718 C C . ILE A 1 93 ? 0.065 -1.404 -8.896 1.00 90.00 93 ILE A C 1
ATOM 720 O O . ILE A 1 93 ? -0.986 -1.461 -9.533 1.00 90.00 93 ILE A O 1
ATOM 724 N N . ILE A 1 94 ? 0.953 -0.431 -9.078 1.00 87.25 94 ILE A N 1
ATOM 725 C CA . ILE A 1 94 ? 0.850 0.539 -10.161 1.00 87.25 94 ILE A CA 1
ATOM 726 C C . ILE A 1 94 ? 1.595 -0.045 -11.351 1.00 87.25 94 ILE A C 1
ATOM 728 O O . ILE A 1 94 ? 2.824 -0.070 -11.363 1.00 87.25 94 ILE A O 1
ATOM 732 N N . SER A 1 95 ? 0.857 -0.488 -12.368 1.00 73.88 95 SER A N 1
ATOM 733 C CA . SER A 1 95 ? 1.481 -0.984 -13.593 1.00 73.88 95 SER A CA 1
ATOM 734 C C . SER A 1 95 ? 2.380 0.099 -14.206 1.00 73.88 95 SER A C 1
ATOM 736 O O . SER A 1 95 ? 1.962 1.245 -14.449 1.00 73.88 95 SER A O 1
ATOM 738 N N . GLY A 1 96 ? 3.629 -0.268 -14.502 1.00 61.62 96 GLY A N 1
ATOM 739 C CA . GLY A 1 96 ? 4.345 0.362 -15.605 1.00 61.62 96 GLY A CA 1
ATOM 740 C C . GLY A 1 96 ? 3.480 0.215 -16.859 1.00 61.62 96 GLY A C 1
ATOM 741 O O . GLY A 1 96 ? 2.762 -0.771 -16.990 1.00 61.62 96 GLY A O 1
ATOM 742 N N . GLY A 1 97 ? 3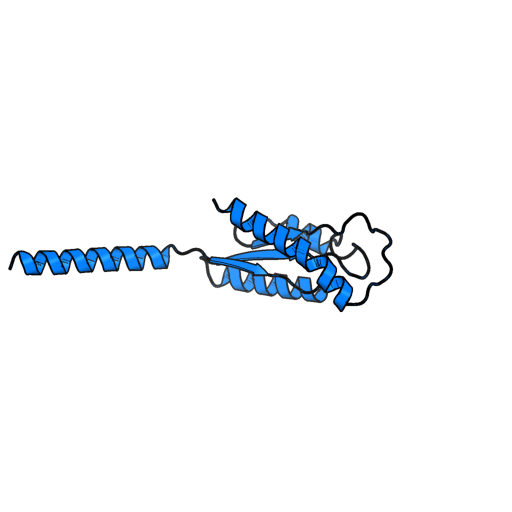.466 1.200 -17.758 1.00 56.12 97 GLY A N 1
ATOM 743 C CA . GLY A 1 97 ? 2.903 0.924 -19.087 1.00 56.12 97 GLY A CA 1
ATOM 744 C C . GLY A 1 97 ? 3.751 -0.141 -19.794 1.00 56.12 97 GLY A C 1
ATOM 745 O O . GLY A 1 97 ? 4.751 -0.586 -19.234 1.00 56.12 97 GLY A O 1
ATOM 746 N N . ASP A 1 98 ? 3.409 -0.472 -21.036 1.00 47.44 98 ASP A N 1
ATOM 747 C CA . ASP A 1 98 ? 4.022 -1.531 -21.866 1.00 47.44 98 ASP A CA 1
ATOM 748 C C . ASP A 1 98 ? 5.509 -1.305 -22.241 1.00 47.44 98 ASP A C 1
ATOM 750 O O . ASP A 1 98 ? 5.999 -1.769 -23.268 1.00 47.44 98 ASP A O 1
ATOM 754 N N . GLN A 1 99 ? 6.272 -0.568 -21.438 1.00 49.31 99 GLN A N 1
ATOM 755 C CA . GLN A 1 99 ? 7.699 -0.364 -21.620 1.00 49.31 99 GLN A CA 1
ATOM 756 C C . GLN A 1 99 ? 8.490 -1.473 -20.927 1.00 49.31 99 GLN A C 1
ATOM 758 O O . GLN A 1 99 ? 9.178 -1.251 -19.935 1.00 49.31 99 GLN A O 1
ATOM 763 N N . GLN A 1 100 ? 8.427 -2.672 -21.505 1.00 48.12 100 GLN A N 1
ATOM 764 C CA . GLN A 1 100 ? 9.318 -3.782 -21.147 1.00 48.12 100 GLN A CA 1
ATOM 765 C C . GLN A 1 100 ? 10.791 -3.507 -21.524 1.00 48.12 100 GLN A C 1
ATOM 767 O O . GLN A 1 100 ? 11.663 -4.229 -21.064 1.00 48.12 100 GLN A O 1
ATOM 772 N N . ASN A 1 101 ? 11.078 -2.426 -22.271 1.00 46.88 101 ASN A N 1
ATOM 773 C CA . ASN A 1 101 ? 12.412 -2.064 -22.775 1.00 46.88 101 ASN A CA 1
ATOM 774 C C . ASN A 1 101 ? 12.758 -0.565 -22.602 1.00 46.88 101 ASN A C 1
ATOM 776 O O . ASN A 1 101 ? 13.323 0.048 -23.508 1.00 46.88 101 ASN A O 1
ATOM 780 N N . ALA A 1 102 ? 12.377 0.078 -21.492 1.00 54.75 102 ALA A N 1
ATOM 781 C CA . ALA A 1 102 ? 12.802 1.462 -21.254 1.00 54.75 102 ALA A CA 1
ATOM 782 C C . ALA A 1 102 ? 14.254 1.516 -20.752 1.00 54.75 102 ALA A C 1
ATOM 784 O O . ALA A 1 102 ? 14.580 0.941 -19.715 1.00 54.75 102 ALA A O 1
ATOM 785 N N . GLU A 1 103 ? 15.103 2.257 -21.467 1.00 59.56 103 GLU A N 1
ATOM 786 C CA . GLU A 1 103 ? 16.425 2.677 -20.997 1.00 59.56 103 GLU A CA 1
ATOM 787 C C . GLU A 1 103 ? 16.347 3.268 -19.574 1.00 59.56 103 GLU A C 1
ATOM 789 O O . GLU A 1 103 ? 15.372 3.970 -19.255 1.00 59.56 103 GLU A O 1
ATOM 794 N N . PRO A 1 104 ? 17.366 3.048 -18.715 1.00 64.44 104 PRO A N 1
ATOM 795 C CA . PRO A 1 104 ? 17.405 3.605 -17.370 1.00 64.44 104 PRO A CA 1
ATOM 796 C C . PRO A 1 104 ? 17.196 5.121 -17.398 1.00 64.44 104 PRO A C 1
ATOM 798 O O . PRO A 1 104 ? 18.075 5.902 -17.753 1.00 64.44 104 PRO A O 1
ATOM 801 N N . THR A 1 105 ? 16.009 5.560 -16.998 1.00 70.25 105 THR A N 1
ATOM 802 C CA . THR A 1 105 ? 15.640 6.974 -17.055 1.00 70.25 105 THR A CA 1
ATOM 803 C C . THR A 1 105 ? 16.107 7.673 -15.783 1.00 70.25 105 THR A C 1
ATOM 805 O O . THR A 1 105 ? 15.939 7.108 -14.707 1.00 70.25 105 THR A O 1
ATOM 808 N N . TRP A 1 106 ? 16.672 8.887 -15.863 1.00 83.00 106 TRP A N 1
ATOM 809 C CA . TRP A 1 106 ? 17.100 9.695 -14.703 1.00 83.00 106 TRP A CA 1
ATOM 810 C C . TRP A 1 106 ? 16.062 9.726 -13.569 1.00 83.00 106 TRP A C 1
ATOM 812 O O . TRP A 1 106 ? 14.859 9.710 -13.824 1.00 83.00 106 TRP A O 1
ATOM 822 N N . ILE A 1 107 ? 16.533 9.760 -12.314 1.00 83.31 107 ILE A N 1
ATOM 823 C CA . ILE A 1 107 ? 15.681 9.640 -11.115 1.00 83.31 107 ILE A CA 1
ATOM 824 C C . ILE A 1 107 ? 14.555 10.679 -11.130 1.00 83.31 107 ILE A C 1
ATOM 826 O O . ILE A 1 107 ? 13.402 10.317 -10.911 1.00 83.31 107 ILE A O 1
ATOM 830 N N . ASP A 1 108 ? 14.866 11.930 -11.462 1.00 85.25 108 ASP A N 1
ATOM 831 C CA . ASP A 1 108 ? 13.887 13.021 -11.444 1.00 85.25 108 ASP A CA 1
ATOM 832 C C . ASP A 1 108 ? 12.789 12.832 -12.494 1.00 85.25 108 ASP A C 1
ATOM 834 O O . ASP A 1 108 ? 11.606 12.997 -12.203 1.00 85.25 108 ASP A O 1
ATOM 838 N N . ILE A 1 109 ? 13.168 12.396 -13.698 1.00 85.31 109 ILE A N 1
ATOM 839 C CA . ILE A 1 109 ? 12.221 12.093 -14.777 1.00 85.31 109 ILE A CA 1
ATOM 840 C C . ILE A 1 109 ? 11.356 10.888 -14.388 1.00 85.31 109 ILE A C 1
ATOM 842 O O . ILE A 1 109 ? 10.143 10.899 -14.597 1.00 85.31 109 ILE A O 1
ATOM 846 N N . HIS A 1 110 ? 11.951 9.856 -13.779 1.00 83.88 110 HIS A N 1
ATOM 847 C CA . HIS A 1 110 ? 11.196 8.702 -13.289 1.00 83.88 110 HIS A CA 1
ATOM 848 C C . HIS A 1 110 ? 10.164 9.114 -12.239 1.00 83.88 110 HIS A C 1
ATOM 850 O O . HIS A 1 110 ? 9.003 8.729 -12.355 1.00 83.88 110 HIS A O 1
ATOM 856 N N . ILE A 1 111 ? 10.555 9.929 -11.254 1.00 86.31 111 ILE A N 1
ATOM 857 C CA . ILE A 1 111 ? 9.641 10.457 -10.232 1.00 86.31 111 ILE A CA 1
ATOM 858 C C . ILE A 1 111 ? 8.504 11.242 -10.889 1.00 86.31 111 ILE A C 1
ATOM 860 O O . ILE A 1 111 ? 7.339 11.006 -10.560 1.00 86.31 111 ILE A O 1
ATOM 864 N N . GLU A 1 112 ? 8.819 12.137 -11.830 1.00 88.94 112 GLU A N 1
ATOM 865 C CA . GLU A 1 112 ? 7.818 12.938 -12.539 1.00 88.94 112 GLU A CA 1
ATOM 866 C C . GLU A 1 112 ? 6.794 12.048 -13.259 1.00 88.94 112 GLU A C 1
ATOM 868 O O . GLU A 1 112 ? 5.585 12.214 -13.077 1.00 88.94 112 GLU A O 1
ATOM 873 N N . ASN A 1 113 ? 7.267 11.018 -13.964 1.00 86.19 113 ASN A N 1
ATOM 874 C CA . ASN A 1 113 ? 6.429 10.069 -14.699 1.00 86.19 113 ASN A CA 1
ATOM 875 C C . ASN A 1 113 ? 5.485 9.255 -13.795 1.00 86.19 113 ASN A C 1
ATOM 877 O O . ASN A 1 113 ? 4.423 8.811 -14.247 1.00 86.19 113 ASN A O 1
ATOM 881 N N . GLN A 1 114 ? 5.830 9.048 -12.519 1.00 86.50 114 GLN A N 1
ATOM 882 C CA . GLN A 1 114 ? 4.963 8.327 -11.581 1.00 86.50 114 GLN A CA 1
ATOM 883 C C . GLN A 1 114 ? 3.882 9.210 -10.944 1.00 86.50 114 GLN A C 1
ATOM 885 O O . GLN A 1 114 ? 2.857 8.679 -10.508 1.00 86.50 114 GLN A O 1
ATOM 890 N N . LYS A 1 115 ? 4.040 10.544 -10.905 1.00 89.56 115 LYS A N 1
ATOM 891 C CA . LYS A 1 115 ? 3.126 11.441 -10.166 1.00 89.56 115 LYS A CA 1
ATOM 892 C C . LYS A 1 115 ? 1.663 11.265 -10.565 1.00 89.56 115 LYS A C 1
ATOM 894 O O . LYS A 1 115 ? 0.797 11.146 -9.697 1.00 89.56 115 LYS A O 1
ATOM 899 N N . GLN A 1 116 ? 1.367 11.233 -11.864 1.00 91.06 116 GLN A N 1
ATOM 900 C CA . GLN A 1 116 ? -0.014 11.096 -12.334 1.00 91.06 116 GLN A C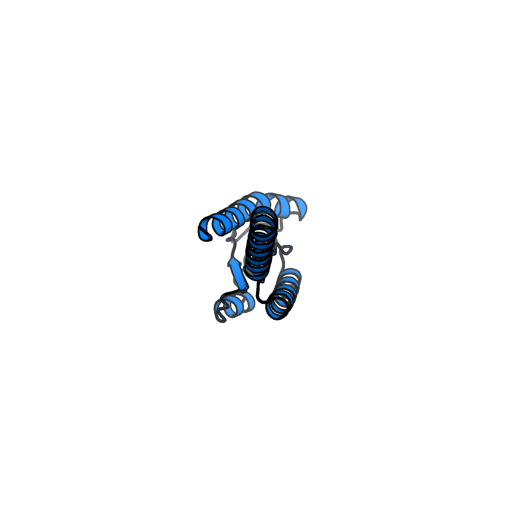A 1
ATOM 901 C C . GLN A 1 116 ? -0.599 9.716 -12.010 1.00 91.06 116 GLN A C 1
ATOM 903 O O . GLN A 1 116 ? -1.776 9.614 -11.664 1.00 91.06 116 GLN A O 1
ATOM 908 N N . LYS A 1 117 ? 0.216 8.660 -12.082 1.00 89.25 117 LYS A N 1
ATOM 909 C CA . LYS A 1 117 ? -0.212 7.292 -11.773 1.00 89.25 117 LYS A CA 1
ATOM 910 C C . LYS A 1 117 ? -0.541 7.138 -10.293 1.00 89.25 117 LYS A C 1
ATOM 912 O O . LYS A 1 117 ? -1.616 6.651 -9.963 1.00 89.25 117 LYS A O 1
ATOM 917 N N . VAL A 1 118 ? 0.328 7.651 -9.421 1.00 91.94 118 VAL A N 1
ATOM 918 C CA . VAL A 1 118 ? 0.096 7.703 -7.972 1.00 91.94 118 VAL A CA 1
ATOM 919 C C . VAL A 1 118 ? -1.184 8.471 -7.659 1.00 91.94 118 VAL A C 1
ATOM 921 O O . VAL A 1 118 ? -2.034 7.962 -6.939 1.00 91.94 118 VAL A O 1
ATOM 924 N N . ARG A 1 119 ? -1.377 9.658 -8.249 1.00 92.81 119 ARG A N 1
ATOM 925 C CA . ARG A 1 119 ? -2.604 10.448 -8.044 1.00 92.81 119 ARG A CA 1
ATOM 926 C C . ARG A 1 119 ? -3.867 9.675 -8.426 1.00 92.81 119 ARG A C 1
ATOM 928 O O . ARG A 1 119 ? -4.839 9.709 -7.680 1.00 92.81 119 ARG A O 1
ATOM 935 N N . ARG A 1 120 ? -3.855 8.968 -9.561 1.00 92.31 120 ARG A N 1
ATOM 936 C CA . ARG A 1 120 ? -4.985 8.131 -10.002 1.00 92.31 120 ARG A CA 1
ATOM 937 C C . ARG A 1 120 ? -5.227 6.950 -9.063 1.00 92.31 120 ARG A C 1
ATOM 939 O O . ARG A 1 120 ? -6.376 6.689 -8.723 1.00 92.31 120 ARG A O 1
ATOM 946 N N . ALA A 1 121 ? -4.165 6.264 -8.640 1.00 91.56 121 ALA A N 1
ATOM 947 C CA . ALA A 1 121 ? -4.261 5.146 -7.706 1.00 91.56 121 ALA A CA 1
ATOM 948 C C . ALA A 1 121 ? -4.861 5.597 -6.368 1.00 91.56 121 ALA A C 1
ATOM 950 O O . ALA A 1 121 ? -5.819 4.996 -5.900 1.00 91.56 121 ALA A O 1
ATOM 951 N N . VAL A 1 122 ? -4.375 6.707 -5.806 1.00 91.94 122 VAL A N 1
ATOM 952 C CA . VAL A 1 122 ? -4.908 7.277 -4.559 1.00 91.94 122 VAL A CA 1
ATOM 953 C C . VAL A 1 122 ? -6.375 7.688 -4.715 1.00 91.94 122 VAL A C 1
ATOM 955 O O . VAL A 1 122 ? -7.198 7.301 -3.894 1.00 91.94 122 VAL A O 1
ATOM 958 N N . ALA A 1 123 ? -6.738 8.376 -5.802 1.00 92.25 123 ALA A N 1
ATOM 959 C CA . ALA A 1 123 ? -8.126 8.783 -6.040 1.00 92.25 123 ALA A CA 1
ATOM 960 C C . ALA A 1 123 ? -9.106 7.592 -6.112 1.00 92.25 123 ALA A C 1
ATOM 962 O O . ALA A 1 123 ? -10.249 7.700 -5.672 1.00 92.25 123 ALA A O 1
ATOM 963 N N . LYS A 1 124 ? -8.659 6.441 -6.634 1.00 89.69 124 LYS A N 1
ATOM 964 C CA . LYS A 1 124 ? -9.443 5.194 -6.677 1.00 89.69 124 LYS A CA 1
ATOM 965 C C . LYS A 1 124 ? -9.663 4.588 -5.282 1.00 89.69 124 LYS A C 1
ATOM 967 O O . LYS A 1 124 ? -10.693 3.954 -5.044 1.00 89.69 124 LYS A O 1
ATOM 972 N N . LEU A 1 125 ? -8.713 4.762 -4.361 1.00 86.50 125 LEU A N 1
ATOM 973 C CA . LEU A 1 125 ? -8.850 4.295 -2.976 1.00 86.50 125 LEU A CA 1
ATOM 974 C C . LEU A 1 125 ? -9.914 5.110 -2.230 1.00 86.50 125 LEU A C 1
ATOM 976 O O . LEU A 1 125 ? -10.763 4.533 -1.549 1.00 86.50 125 LEU A O 1
ATOM 980 N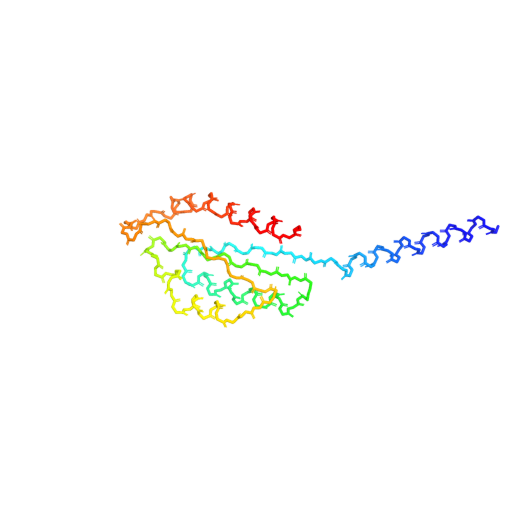 N . ASP A 1 126 ? -9.933 6.429 -2.439 1.00 73.31 126 ASP A N 1
ATOM 981 C CA . ASP A 1 126 ? -10.928 7.320 -1.832 1.00 73.31 126 ASP A CA 1
ATOM 982 C C . ASP A 1 126 ? -12.352 6.985 -2.303 1.00 73.31 126 ASP A C 1
ATOM 984 O O . ASP A 1 126 ? -13.283 6.951 -1.499 1.00 73.31 126 ASP A O 1
ATOM 988 N N . SER A 1 127 ? -12.529 6.655 -3.588 1.00 60.69 127 SER A N 1
ATOM 989 C CA . SER A 1 127 ? -13.842 6.287 -4.133 1.00 60.69 127 SER A CA 1
ATOM 990 C C . SER A 1 127 ? -14.315 4.886 -3.737 1.00 60.69 127 SER A C 1
ATOM 992 O O . SER A 1 127 ? -15.501 4.603 -3.848 1.00 60.69 127 SER A O 1
ATOM 994 N N . SER A 1 128 ? -13.411 4.003 -3.300 1.00 55.38 128 SER A N 1
ATOM 995 C CA . SER A 1 128 ? -13.743 2.639 -2.848 1.00 55.38 128 SER A CA 1
ATOM 996 C C . SER A 1 128 ? -14.165 2.584 -1.372 1.00 55.38 128 SER A C 1
ATOM 998 O O . SER A 1 128 ? -14.493 1.514 -0.864 1.00 55.38 128 SER A O 1
ATOM 1000 N N . THR A 1 129 ? -14.127 3.727 -0.679 1.00 48.66 129 THR A N 1
ATOM 1001 C CA . THR A 1 129 ? -14.474 3.864 0.746 1.00 48.66 129 THR A CA 1
ATOM 1002 C C . THR A 1 129 ? -15.867 4.498 0.953 1.00 48.66 129 THR A C 1
ATOM 1004 O O . THR A 1 129 ? -16.249 4.765 2.094 1.00 48.66 129 THR A O 1
ATOM 1007 N N . LEU A 1 130 ? -16.631 4.729 -0.129 1.00 38.34 130 LEU A N 1
ATOM 1008 C CA . LEU A 1 130 ? -18.031 5.190 -0.119 1.00 38.34 130 LEU A CA 1
ATOM 1009 C C . LEU A 1 130 ? -19.017 4.044 -0.362 1.00 38.34 130 LEU A C 1
ATOM 1011 O O . LEU A 1 130 ? -18.744 3.214 -1.257 1.00 38.34 130 LEU A O 1
#

Solvent-accessible surface area (backbone atoms only — not comparable to full-atom values): 7545 Å² total; per-residue (Å²): 111,72,68,59,53,53,54,53,50,54,51,49,53,53,49,51,53,51,50,55,49,63,76,67,54,68,49,79,45,77,44,77,48,62,64,41,65,72,43,41,52,54,48,51,55,51,46,51,53,49,42,73,73,34,88,44,40,28,37,36,40,47,43,49,42,28,59,85,32,58,62,55,63,71,26,72,68,46,55,52,58,70,73,55,82,45,100,45,53,44,77,46,77,49,79,63,70,96,57,86,78,56,72,76,52,57,69,68,59,46,54,58,70,42,49,66,55,51,52,52,55,53,54,52,55,63,63,69,74,110

Organism: Noccaea caerulescens (NCBI:txid107243)

Foldseek 3Di:
DVVVVVVVVVVVVVVVVVVVCVVQAADEEEADFQADQVRQVVVLVVQVVVCVVDVRAAYEYEHEAHLVANCSCVDPVVVVVVVDDDPRYHYHYQDDPPCRPDDNDDRVVSVVVCVVSVVVVVVVVVVVVD